Protein AF-A0AA42EA69-F1 (afdb_monomer)

Structure (mmCIF, N/CA/C/O backbone):
data_AF-A0AA42EA69-F1
#
_entry.id   AF-A0AA42EA69-F1
#
loop_
_atom_site.group_PDB
_atom_site.id
_atom_site.type_symbol
_atom_site.label_atom_id
_atom_site.label_alt_id
_atom_site.label_comp_id
_atom_site.label_asym_id
_atom_site.label_entity_id
_atom_site.label_seq_id
_atom_site.pdbx_PDB_ins_co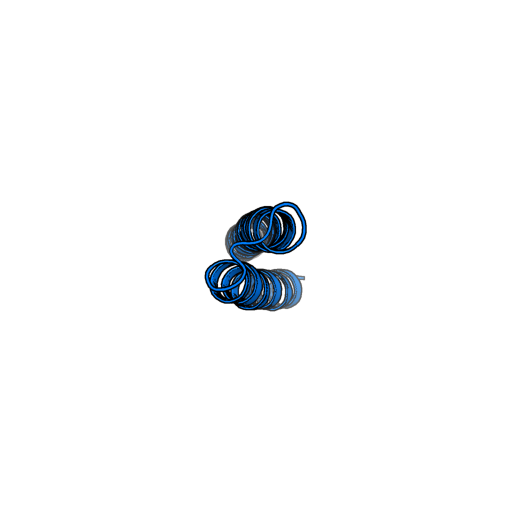de
_atom_site.Cartn_x
_atom_site.Cartn_y
_atom_site.Cartn_z
_atom_site.occupancy
_atom_site.B_iso_or_equiv
_atom_site.auth_seq_id
_atom_site.auth_comp_id
_atom_site.auth_asym_id
_atom_site.auth_atom_id
_atom_site.pdbx_PDB_model_num
ATOM 1 N N . MET A 1 1 ? -10.359 5.109 9.481 1.00 91.94 1 MET A N 1
ATOM 2 C CA . MET A 1 1 ? -8.898 5.349 9.459 1.00 91.94 1 MET A CA 1
ATOM 3 C C . MET A 1 1 ? -8.089 4.102 9.126 1.00 91.94 1 MET A C 1
ATOM 5 O O . MET A 1 1 ? -7.397 4.151 8.126 1.00 91.94 1 MET A O 1
ATOM 9 N N . VAL A 1 2 ? -8.205 2.985 9.862 1.00 95.06 2 VAL A N 1
ATOM 10 C CA . VAL A 1 2 ? -7.437 1.742 9.586 1.00 95.06 2 VAL A CA 1
ATOM 11 C C . VAL A 1 2 ? -7.515 1.304 8.117 1.00 95.06 2 VAL A C 1
ATOM 13 O O . VAL A 1 2 ? -6.485 1.138 7.474 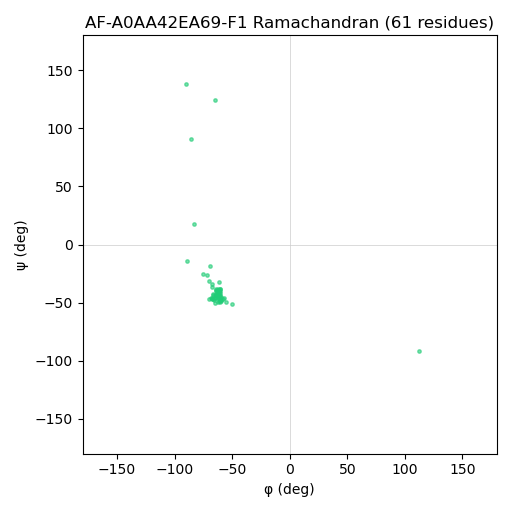1.00 95.06 2 VAL A O 1
ATOM 16 N N . VAL A 1 3 ? -8.732 1.199 7.566 1.00 96.19 3 VAL A N 1
ATOM 17 C CA . VAL A 1 3 ? -8.950 0.798 6.162 1.00 96.19 3 VAL A CA 1
ATOM 18 C C . VAL A 1 3 ? -8.286 1.767 5.181 1.00 96.19 3 VAL A C 1
ATOM 20 O O . VAL A 1 3 ? -7.706 1.319 4.203 1.00 96.19 3 VAL A O 1
ATOM 23 N N . VAL A 1 4 ? -8.310 3.072 5.473 1.00 97.12 4 VAL A N 1
ATOM 24 C CA . VAL A 1 4 ? -7.701 4.108 4.623 1.00 97.12 4 VAL A CA 1
ATOM 25 C C . VAL A 1 4 ? -6.180 3.976 4.607 1.00 97.12 4 VAL A C 1
ATOM 27 O O . VAL A 1 4 ? -5.587 3.999 3.535 1.00 97.12 4 VAL A O 1
ATOM 30 N N . LEU A 1 5 ? -5.542 3.799 5.771 1.00 96.75 5 LEU A N 1
ATOM 31 C CA . LEU A 1 5 ? -4.091 3.589 5.833 1.00 96.75 5 LEU A CA 1
ATOM 32 C C . LEU A 1 5 ? -3.675 2.328 5.067 1.00 96.75 5 LEU A C 1
ATOM 34 O O . LEU A 1 5 ? -2.715 2.373 4.303 1.00 96.75 5 LEU A O 1
ATOM 38 N N . LEU A 1 6 ? -4.419 1.231 5.230 1.00 97.38 6 LEU 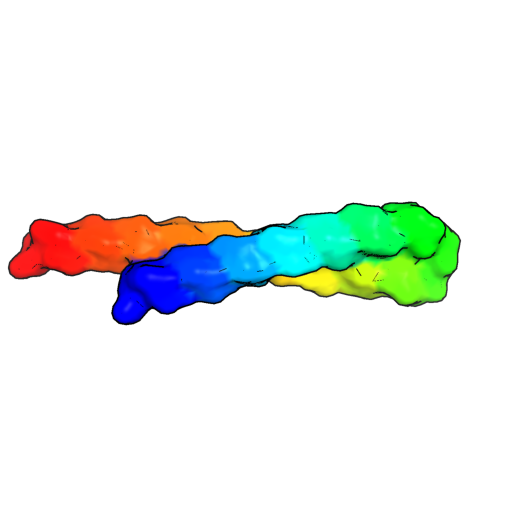A N 1
ATOM 39 C CA . LEU A 1 6 ? -4.130 -0.021 4.537 1.00 97.38 6 LEU A CA 1
ATOM 40 C C . LEU A 1 6 ? -4.309 0.118 3.020 1.00 97.38 6 LEU A C 1
ATOM 42 O O . LEU A 1 6 ? -3.439 -0.304 2.262 1.00 97.38 6 LEU A O 1
ATOM 46 N N . SER A 1 7 ? -5.410 0.730 2.571 1.00 98.06 7 SER A N 1
ATOM 47 C CA . SER A 1 7 ? -5.693 0.887 1.144 1.00 98.06 7 SER A CA 1
ATOM 48 C C . SER A 1 7 ? -4.700 1.830 0.473 1.00 98.06 7 SER A C 1
ATOM 50 O O . SER A 1 7 ? -4.158 1.484 -0.569 1.00 98.06 7 SER A O 1
ATOM 52 N N . VAL A 1 8 ? -4.423 2.992 1.075 1.00 98.25 8 VAL A N 1
ATOM 53 C CA . VAL A 1 8 ? -3.468 3.972 0.532 1.00 98.25 8 VAL A CA 1
ATOM 54 C C . VAL A 1 8 ? -2.052 3.405 0.554 1.00 98.25 8 VAL A C 1
ATOM 56 O O . VAL A 1 8 ? -1.342 3.516 -0.441 1.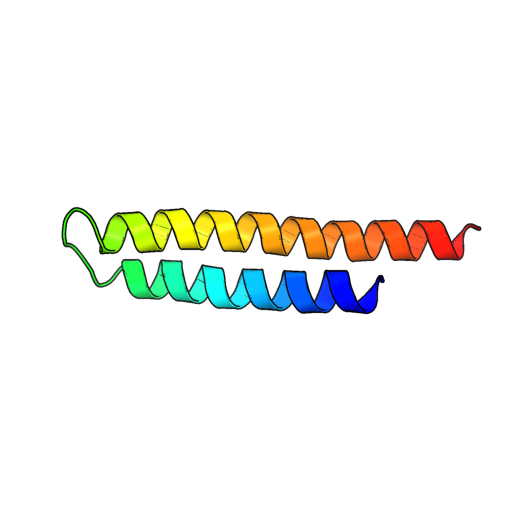00 98.25 8 VAL A O 1
ATOM 59 N N . GLY A 1 9 ? -1.660 2.747 1.648 1.00 97.62 9 GLY A N 1
ATOM 60 C CA . GLY A 1 9 ? -0.353 2.109 1.761 1.00 97.62 9 GLY A CA 1
ATOM 61 C C . GLY A 1 9 ? -0.142 1.004 0.726 1.00 97.62 9 GLY A C 1
ATOM 62 O O . GLY A 1 9 ? 0.890 0.973 0.059 1.00 97.62 9 GLY A O 1
ATOM 63 N N . GLY A 1 10 ? -1.151 0.151 0.522 1.00 98.19 10 GLY A N 1
ATOM 64 C CA . GLY A 1 10 ? -1.141 -0.872 -0.525 1.00 98.19 10 GLY A CA 1
ATOM 65 C C . GLY A 1 10 ? -1.022 -0.279 -1.929 1.00 98.19 10 GLY A C 1
ATOM 66 O O . GLY A 1 10 ? -0.202 -0.737 -2.721 1.00 98.19 10 GLY A O 1
ATOM 67 N N . LEU A 1 11 ? -1.786 0.776 -2.222 1.00 98.44 11 LEU A N 1
ATOM 68 C CA . LEU A 1 11 ? -1.749 1.458 -3.518 1.00 98.44 11 LEU A CA 1
ATOM 69 C C . LEU A 1 11 ? -0.373 2.079 -3.791 1.00 98.44 11 LEU A C 1
ATOM 71 O O . LEU A 1 11 ? 0.185 1.862 -4.863 1.00 98.44 11 LEU A O 1
ATOM 75 N N . LEU A 1 12 ? 0.207 2.781 -2.810 1.00 98.12 12 LEU A N 1
ATOM 76 C CA . LEU A 1 12 ? 1.557 3.346 -2.916 1.00 98.12 12 LEU A CA 1
ATOM 77 C C . LEU A 1 12 ? 2.620 2.265 -3.131 1.00 98.12 12 LEU A C 1
ATOM 79 O O . LEU A 1 12 ? 3.510 2.451 -3.957 1.00 98.12 12 LEU A O 1
ATOM 83 N N . ALA A 1 13 ? 2.517 1.135 -2.427 1.00 98.19 13 ALA A N 1
ATOM 84 C CA . ALA A 1 13 ? 3.456 0.031 -2.582 1.00 98.19 13 ALA A CA 1
ATOM 85 C C . ALA A 1 13 ? 3.398 -0.574 -3.993 1.00 98.19 13 ALA A C 1
ATOM 87 O O . ALA A 1 13 ? 4.434 -0.760 -4.627 1.00 98.19 13 ALA A O 1
ATOM 88 N N . VAL A 1 14 ? 2.197 -0.829 -4.517 1.00 98.44 14 VAL A N 1
ATOM 89 C CA . VAL A 1 14 ? 2.022 -1.396 -5.864 1.00 98.44 14 VAL A CA 1
ATOM 90 C C . VAL A 1 14 ? 2.476 -0.415 -6.946 1.00 98.44 14 VAL A C 1
ATOM 92 O O . VAL A 1 14 ? 3.226 -0.798 -7.842 1.00 98.44 14 VAL A O 1
ATOM 95 N N . VAL A 1 15 ? 2.069 0.854 -6.855 1.00 98.25 15 VAL A N 1
ATOM 96 C CA . VAL A 1 15 ? 2.465 1.886 -7.826 1.00 98.25 15 VAL A CA 1
ATOM 97 C C . VAL A 1 15 ? 3.973 2.124 -7.777 1.00 98.25 15 VAL A C 1
ATOM 99 O O . VAL A 1 15 ? 4.614 2.180 -8.823 1.00 98.25 15 VAL A O 1
ATOM 102 N N . GLY A 1 16 ? 4.560 2.194 -6.580 1.00 97.44 16 GLY A N 1
ATOM 103 C CA . GLY A 1 16 ? 5.999 2.362 -6.404 1.00 97.44 16 GLY A CA 1
ATOM 104 C C . GLY A 1 16 ? 6.805 1.206 -7.001 1.00 97.44 16 GLY A C 1
ATOM 105 O O . GLY A 1 16 ? 7.780 1.450 -7.710 1.00 97.44 16 GLY A O 1
ATOM 106 N N . LEU A 1 17 ? 6.367 -0.044 -6.801 1.00 98.06 17 LEU A N 1
ATOM 107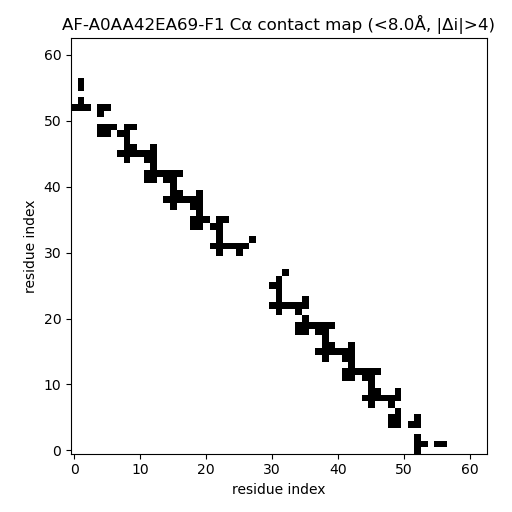 C CA . LEU A 1 17 ? 6.975 -1.213 -7.449 1.00 98.06 17 LEU A CA 1
ATOM 108 C C . LEU A 1 17 ? 6.870 -1.126 -8.977 1.00 98.06 17 LEU A C 1
ATOM 110 O O . LEU A 1 17 ? 7.833 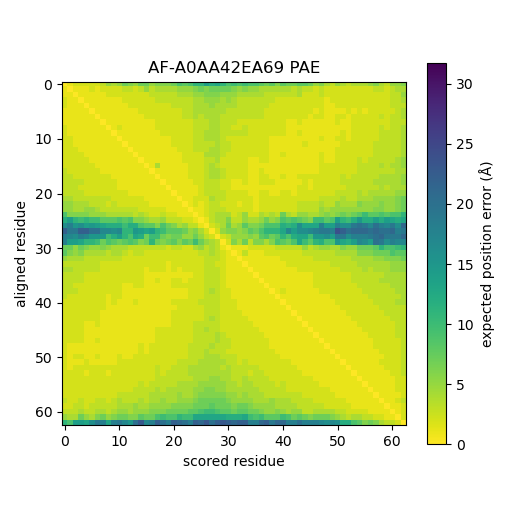-1.450 -9.671 1.00 98.06 17 LEU A O 1
ATOM 114 N N . GLY A 1 18 ? 5.739 -0.640 -9.495 1.00 97.38 18 GLY A N 1
ATOM 115 C CA . GLY A 1 18 ? 5.555 -0.353 -10.917 1.00 97.38 18 GLY A CA 1
ATOM 116 C C . GLY A 1 18 ? 6.554 0.679 -11.448 1.00 97.38 18 GLY A C 1
ATOM 117 O O . GLY A 1 18 ? 7.174 0.439 -12.480 1.00 97.38 18 GLY A O 1
ATOM 118 N N . CYS A 1 19 ? 6.777 1.781 -10.725 1.00 96.44 19 CYS A N 1
ATOM 119 C CA . CYS A 1 19 ? 7.772 2.795 -11.089 1.00 96.44 19 CYS A CA 1
ATOM 120 C C . CYS A 1 19 ? 9.198 2.233 -11.099 1.00 96.44 19 CYS A C 1
ATOM 122 O O . CYS A 1 19 ? 9.941 2.486 -12.042 1.00 96.44 19 CYS A O 1
ATOM 124 N N . VAL A 1 20 ? 9.575 1.431 -10.097 1.00 96.56 20 VAL A N 1
ATOM 125 C CA . VAL A 1 20 ? 10.896 0.781 -10.072 1.00 96.56 20 VAL A CA 1
ATOM 126 C C . VAL A 1 20 ? 11.047 -0.160 -11.264 1.00 96.56 20 VAL A C 1
ATOM 128 O O . VAL A 1 20 ? 12.024 -0.058 -12.001 1.00 96.56 20 VAL A O 1
ATOM 131 N N . ALA A 1 21 ? 10.066 -1.036 -11.494 1.00 95.88 21 ALA A N 1
ATOM 132 C CA . ALA A 1 21 ? 10.097 -1.988 -12.600 1.00 95.88 21 ALA A CA 1
ATOM 133 C C . ALA A 1 21 ? 10.159 -1.291 -13.967 1.00 95.88 21 ALA A C 1
ATOM 135 O O . ALA A 1 21 ? 10.899 -1.731 -14.843 1.00 95.88 21 ALA A O 1
ATOM 136 N N . TYR A 1 22 ? 9.421 -0.190 -14.136 1.00 94.56 22 TYR A N 1
ATOM 137 C CA . TYR A 1 22 ? 9.427 0.602 -15.363 1.00 94.56 22 TYR A CA 1
ATOM 138 C C . TYR A 1 22 ? 10.689 1.459 -15.510 1.00 94.56 22 TYR A C 1
ATOM 140 O O . TYR A 1 22 ? 11.083 1.753 -16.628 1.00 94.56 22 TYR A O 1
ATOM 148 N N . GLY A 1 23 ? 11.367 1.824 -14.420 1.00 93.62 23 GLY A N 1
ATOM 149 C CA . GLY A 1 23 ? 12.644 2.535 -14.478 1.00 93.62 23 GLY A CA 1
ATOM 150 C C . GLY A 1 23 ? 13.802 1.669 -14.987 1.00 93.62 23 GLY A C 1
ATOM 151 O O . GLY A 1 23 ? 14.676 2.184 -15.672 1.00 93.62 23 GLY A O 1
ATOM 152 N N . ILE A 1 24 ? 13.780 0.353 -14.735 1.00 92.69 24 ILE A N 1
ATOM 153 C CA . ILE A 1 24 ? 14.821 -0.601 -15.177 1.00 92.69 24 ILE A CA 1
ATOM 154 C C . ILE A 1 24 ? 15.083 -0.575 -16.698 1.00 92.69 24 ILE A C 1
ATOM 156 O O . ILE A 1 24 ? 16.251 -0.511 -17.083 1.00 92.69 24 ILE A O 1
ATOM 160 N N . PRO A 1 25 ? 14.074 -0.636 -17.593 1.00 92.00 25 PRO A N 1
ATOM 161 C CA . PRO A 1 25 ? 14.317 -0.569 -19.035 1.00 92.00 25 PRO A CA 1
ATOM 162 C C . PRO A 1 25 ? 14.801 0.808 -19.518 1.00 92.00 25 PRO A C 1
ATOM 164 O O . PRO A 1 25 ? 15.375 0.892 -20.604 1.00 92.00 25 PRO A O 1
ATOM 167 N N . TYR A 1 26 ? 14.607 1.879 -18.740 1.00 88.25 26 TYR A N 1
ATOM 168 C CA . TYR A 1 26 ? 15.112 3.213 -19.070 1.00 88.25 26 TYR A CA 1
ATOM 169 C C . TYR A 1 26 ? 16.550 3.371 -18.580 1.00 88.25 26 TYR A C 1
ATOM 171 O O . TYR A 1 26 ? 16.810 3.840 -17.477 1.00 88.25 26 TYR A O 1
ATOM 179 N N . ASN A 1 27 ? 17.502 3.033 -19.445 1.00 75.38 27 ASN A N 1
ATOM 180 C CA . ASN A 1 27 ? 18.937 3.138 -19.160 1.00 75.38 27 ASN A CA 1
ATOM 181 C C . ASN A 1 27 ? 19.508 4.556 -19.392 1.00 75.38 27 ASN A C 1
ATOM 183 O O . ASN A 1 27 ? 20.712 4.742 -19.566 1.00 75.38 27 ASN A O 1
ATOM 187 N N . GLU A 1 28 ? 18.632 5.559 -19.453 1.00 78.06 28 GLU A N 1
ATOM 188 C CA . GLU A 1 28 ? 18.985 6.960 -19.667 1.00 78.06 28 GLU A CA 1
ATOM 189 C C . GLU A 1 28 ? 19.236 7.664 -18.330 1.00 78.06 28 GLU A C 1
ATOM 191 O O . GLU A 1 28 ? 18.485 7.504 -17.361 1.00 78.06 28 GLU A O 1
ATOM 196 N N . PHE A 1 29 ? 20.284 8.489 -18.287 1.00 74.44 29 PHE A N 1
ATOM 197 C CA . PHE A 1 29 ? 20.588 9.315 -17.123 1.00 74.44 29 PHE A CA 1
ATOM 198 C C . PHE A 1 29 ? 19.467 10.347 -16.926 1.00 74.44 29 PHE A C 1
ATOM 200 O O . PHE A 1 29 ? 19.149 11.109 -17.837 1.00 74.44 29 PHE A O 1
ATOM 207 N N . GLY A 1 30 ? 18.852 10.367 -15.743 1.00 85.69 30 GLY A N 1
ATOM 208 C CA . GLY A 1 30 ? 17.694 11.214 -15.449 1.00 85.69 30 GLY A CA 1
ATOM 209 C C . GLY A 1 30 ? 16.432 10.389 -15.232 1.00 85.69 30 GLY A C 1
ATOM 210 O O . GLY A 1 30 ? 16.182 9.974 -14.106 1.00 85.69 30 GLY A O 1
ATOM 211 N N . ILE A 1 31 ? 15.648 10.134 -16.286 1.00 90.19 31 ILE A N 1
ATOM 212 C CA . ILE A 1 31 ? 14.287 9.573 -16.160 1.00 90.19 31 ILE A CA 1
ATOM 213 C C . ILE A 1 31 ? 14.283 8.204 -15.471 1.00 90.19 31 ILE A C 1
ATOM 215 O O . ILE A 1 31 ? 13.504 8.012 -14.539 1.00 90.19 31 ILE A O 1
ATOM 219 N N . GLY A 1 32 ? 15.157 7.278 -15.882 1.00 93.06 32 GLY A N 1
ATOM 220 C CA . GLY A 1 32 ? 15.230 5.940 -15.283 1.00 93.06 32 GLY A CA 1
ATOM 221 C C . GLY A 1 32 ? 15.582 5.989 -13.797 1.00 93.06 32 GLY A C 1
ATOM 222 O O . GLY A 1 32 ? 14.868 5.424 -12.968 1.00 93.06 32 GLY A O 1
ATOM 223 N N . ASN A 1 33 ? 16.626 6.748 -13.442 1.00 93.88 33 ASN A N 1
ATOM 224 C CA . ASN A 1 33 ? 17.047 6.914 -12.048 1.00 93.88 33 ASN A CA 1
ATOM 225 C C . ASN A 1 33 ? 15.964 7.595 -11.199 1.00 93.88 33 ASN A C 1
ATOM 227 O O . ASN A 1 33 ? 15.640 7.122 -10.114 1.00 93.88 33 ASN A O 1
ATOM 231 N N . THR A 1 34 ? 15.340 8.658 -11.715 1.00 95.50 34 THR A N 1
ATOM 232 C CA . THR A 1 34 ? 14.239 9.339 -11.027 1.00 95.50 34 THR A CA 1
ATOM 233 C C . THR A 1 34 ? 13.053 8.403 -10.808 1.00 95.50 34 THR A C 1
ATOM 235 O O . THR A 1 34 ? 12.466 8.424 -9.728 1.00 95.50 34 THR A O 1
ATOM 238 N N . LEU A 1 35 ? 12.700 7.551 -11.776 1.00 95.62 35 LEU A N 1
ATOM 239 C CA . LEU A 1 35 ? 11.618 6.576 -11.605 1.00 95.62 35 LEU A CA 1
ATOM 240 C C . LEU A 1 35 ? 11.931 5.539 -10.524 1.00 95.62 35 LEU A C 1
ATOM 242 O O . LEU A 1 35 ? 11.054 5.189 -9.736 1.00 95.62 35 LEU A O 1
ATOM 246 N N . ILE A 1 36 ? 13.177 5.070 -10.462 1.00 96.19 36 ILE A N 1
ATOM 247 C CA . ILE A 1 36 ? 13.618 4.112 -9.446 1.00 96.19 36 ILE A CA 1
ATOM 248 C C . ILE A 1 36 ? 13.627 4.773 -8.059 1.00 96.19 36 ILE A C 1
ATOM 250 O O . ILE A 1 36 ? 13.080 4.215 -7.109 1.00 96.19 36 ILE A O 1
ATOM 254 N N . GLU A 1 37 ? 14.172 5.979 -7.917 1.00 96.56 37 GLU A N 1
ATOM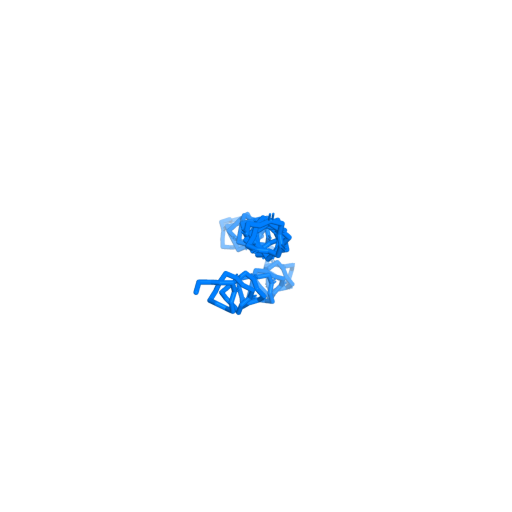 255 C CA . GLU A 1 37 ? 14.214 6.705 -6.639 1.00 96.56 37 GLU A CA 1
ATOM 256 C C . GLU A 1 37 ? 12.812 7.097 -6.141 1.00 96.56 37 GLU A C 1
ATOM 258 O O . GLU A 1 37 ? 12.439 6.843 -4.992 1.00 96.56 37 GLU A O 1
ATOM 263 N N . THR A 1 38 ? 11.973 7.665 -7.008 1.00 97.50 38 THR A N 1
ATOM 264 C CA . THR A 1 38 ? 10.582 7.996 -6.649 1.00 97.50 38 THR A CA 1
ATOM 265 C C . THR A 1 38 ? 9.736 6.741 -6.411 1.00 97.50 38 THR A C 1
ATOM 267 O O . THR A 1 38 ? 8.886 6.720 -5.522 1.00 97.50 38 THR A O 1
ATOM 270 N N . GLY A 1 39 ? 10.003 5.655 -7.139 1.00 97.44 39 GLY A N 1
ATOM 271 C CA . GLY A 1 39 ? 9.364 4.362 -6.924 1.00 97.44 39 GLY A CA 1
ATOM 272 C C . GLY A 1 39 ? 9.724 3.754 -5.569 1.00 97.44 39 GLY A C 1
ATOM 273 O O . GLY A 1 39 ? 8.839 3.403 -4.793 1.00 97.44 39 GLY A O 1
ATOM 274 N N . THR A 1 40 ? 11.013 3.680 -5.236 1.00 97.94 40 THR A N 1
ATOM 275 C CA . THR A 1 40 ? 11.496 3.135 -3.952 1.00 97.94 40 THR A CA 1
ATOM 276 C C . THR A 1 40 ? 11.005 3.936 -2.745 1.00 97.94 40 THR A C 1
ATOM 278 O O . THR A 1 40 ? 10.609 3.347 -1.733 1.00 97.94 40 THR A O 1
ATOM 281 N N . THR A 1 41 ? 10.960 5.267 -2.846 1.00 98.25 41 THR A N 1
ATOM 282 C CA . THR A 1 41 ? 10.373 6.124 -1.804 1.00 98.25 41 THR A CA 1
ATOM 283 C C . THR A 1 41 ? 8.870 5.879 -1.643 1.00 98.25 41 THR A C 1
ATOM 285 O O . THR A 1 41 ? 8.408 5.718 -0.511 1.00 98.25 41 THR A O 1
ATOM 288 N N . ALA A 1 42 ? 8.116 5.749 -2.741 1.00 98.31 42 ALA A N 1
ATOM 289 C CA . ALA A 1 42 ? 6.692 5.406 -2.698 1.00 98.31 42 ALA A CA 1
ATOM 290 C C . ALA A 1 42 ? 6.440 4.024 -2.069 1.00 98.31 42 ALA A C 1
ATOM 292 O O . ALA A 1 42 ? 5.556 3.899 -1.218 1.00 98.31 42 ALA A O 1
ATOM 293 N N . VAL A 1 43 ? 7.249 3.009 -2.408 1.00 98.56 43 VAL A N 1
ATOM 294 C CA . VAL A 1 43 ? 7.177 1.678 -1.777 1.00 98.56 43 VAL A CA 1
ATOM 295 C C . VAL A 1 43 ? 7.414 1.775 -0.276 1.00 98.56 43 VAL A C 1
ATOM 297 O O . VAL A 1 43 ? 6.620 1.257 0.507 1.00 98.56 43 VAL A O 1
ATOM 300 N N . SER A 1 44 ? 8.471 2.475 0.134 1.00 98.44 44 SER A N 1
ATOM 301 C CA . SER A 1 44 ? 8.832 2.624 1.546 1.00 98.44 44 SER A CA 1
ATOM 302 C C . SER A 1 44 ? 7.718 3.308 2.344 1.00 98.44 44 SER A C 1
ATOM 304 O O . SER A 1 44 ? 7.299 2.804 3.386 1.00 98.44 44 SER A O 1
ATOM 306 N N . ALA A 1 45 ? 7.172 4.413 1.827 1.00 98.25 45 ALA A N 1
ATOM 307 C CA . ALA A 1 45 ? 6.044 5.107 2.442 1.00 98.25 45 ALA A CA 1
ATOM 308 C C . ALA A 1 45 ? 4.779 4.232 2.490 1.00 98.25 45 ALA A C 1
ATOM 310 O O . ALA A 1 45 ? 4.082 4.205 3.506 1.00 98.25 45 ALA A O 1
ATOM 311 N N . GLY A 1 46 ? 4.502 3.476 1.424 1.00 98.25 46 GLY A N 1
ATOM 312 C CA . GLY A 1 46 ? 3.373 2.553 1.361 1.00 98.25 46 GLY A CA 1
ATOM 313 C C . GLY A 1 46 ? 3.444 1.461 2.430 1.00 98.25 46 GLY A C 1
ATOM 314 O O . GLY A 1 46 ? 2.483 1.252 3.172 1.00 98.25 46 GLY A O 1
ATOM 315 N N . LEU A 1 47 ? 4.607 0.821 2.576 1.00 98.31 47 LEU A N 1
ATOM 316 C CA . LEU A 1 47 ? 4.848 -0.195 3.604 1.00 98.31 47 LEU A CA 1
ATOM 317 C C . LEU A 1 47 ? 4.722 0.373 5.025 1.00 98.31 47 LEU A C 1
ATOM 319 O O . LEU A 1 47 ? 4.139 -0.282 5.891 1.00 98.31 47 LEU A O 1
ATOM 323 N N . LEU A 1 48 ? 5.190 1.603 5.263 1.00 98.44 48 LEU A N 1
ATOM 324 C CA . LEU A 1 48 ? 5.004 2.287 6.547 1.00 98.44 48 LEU A CA 1
ATOM 325 C C . LEU A 1 48 ? 3.521 2.517 6.866 1.00 98.44 48 LEU A C 1
ATOM 327 O O . LEU A 1 48 ? 3.090 2.254 7.988 1.00 98.44 48 LEU A O 1
ATOM 331 N N . LEU A 1 49 ? 2.716 2.956 5.893 1.00 98.38 49 LEU A N 1
ATOM 332 C CA . LEU A 1 49 ? 1.272 3.133 6.084 1.00 98.38 49 LEU A CA 1
ATOM 333 C C . LEU A 1 49 ? 0.561 1.806 6.370 1.00 98.38 49 LEU A C 1
ATOM 335 O O . LEU A 1 49 ? -0.312 1.754 7.239 1.00 98.38 49 LEU A O 1
ATOM 339 N N . ILE A 1 50 ? 0.962 0.726 5.694 1.00 98.31 50 ILE A N 1
ATOM 340 C CA . ILE A 1 50 ? 0.455 -0.621 5.976 1.00 98.31 50 ILE A CA 1
ATOM 341 C C . ILE A 1 50 ? 0.791 -1.012 7.419 1.00 98.31 50 ILE A C 1
ATOM 343 O O . ILE A 1 50 ? -0.112 -1.395 8.162 1.00 98.31 50 ILE A O 1
ATOM 347 N N . ALA A 1 51 ? 2.042 -0.859 7.857 1.00 98.25 51 ALA A N 1
ATOM 348 C CA . ALA A 1 51 ? 2.445 -1.168 9.230 1.00 98.25 51 ALA A CA 1
ATOM 349 C C . ALA A 1 51 ? 1.647 -0.353 10.264 1.00 98.25 51 ALA A C 1
ATOM 351 O O . ALA A 1 51 ? 1.088 -0.915 11.207 1.00 98.25 51 ALA A O 1
ATOM 352 N N . LEU A 1 52 ? 1.501 0.958 10.046 1.00 98.12 52 LEU A N 1
ATOM 353 C CA . LEU A 1 52 ? 0.704 1.835 10.909 1.00 98.12 52 LEU A CA 1
ATOM 354 C C . LEU A 1 52 ? -0.776 1.441 10.947 1.00 98.12 52 LEU A C 1
ATOM 356 O O . LEU A 1 52 ? -1.418 1.595 11.985 1.00 98.12 52 LEU A O 1
ATOM 360 N N .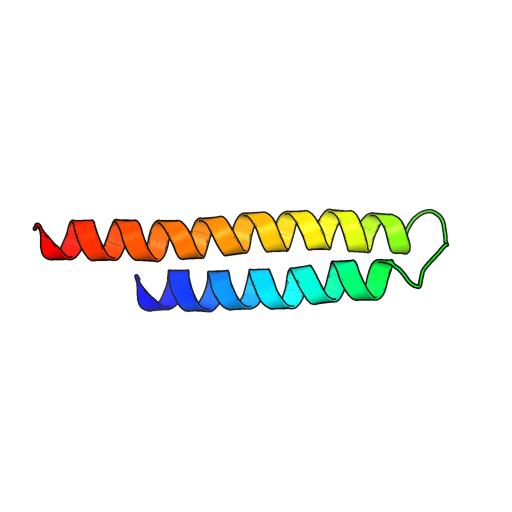 SER A 1 53 ? -1.327 0.905 9.854 1.00 97.56 53 SER A N 1
ATOM 361 C CA . SER A 1 53 ? -2.705 0.407 9.840 1.00 97.56 53 SER A CA 1
ATOM 362 C C . SER A 1 53 ? -2.906 -0.749 10.828 1.00 97.56 53 SER A C 1
ATOM 364 O O . SER A 1 53 ? -3.913 -0.773 11.537 1.00 97.56 53 SER A O 1
ATOM 366 N N . PHE A 1 54 ? -1.928 -1.657 10.938 1.00 97.62 54 PHE A N 1
ATOM 367 C CA . PHE A 1 54 ? -1.958 -2.764 11.893 1.00 97.62 54 PHE A CA 1
ATOM 368 C C . PHE A 1 54 ? -1.792 -2.273 13.329 1.00 97.62 54 PHE A C 1
ATOM 370 O O . PHE A 1 54 ? -2.609 -2.626 14.177 1.00 97.62 54 PHE A O 1
ATOM 377 N N . VAL A 1 55 ? -0.818 -1.390 13.576 1.00 97.69 55 VAL A N 1
ATOM 378 C CA . VAL A 1 55 ? -0.597 -0.786 14.902 1.00 97.69 55 VAL A CA 1
ATOM 379 C C . VAL A 1 55 ? -1.853 -0.060 15.389 1.00 97.69 55 VAL A C 1
ATOM 381 O O . VAL A 1 55 ? -2.292 -0.254 16.520 1.00 97.69 55 VAL A O 1
ATOM 384 N N . LEU A 1 56 ? -2.487 0.740 14.526 1.00 97.00 56 LEU A N 1
ATOM 385 C CA . LEU A 1 56 ? -3.717 1.449 14.872 1.00 97.00 56 LEU A CA 1
ATOM 386 C C . LEU A 1 56 ? -4.868 0.480 15.170 1.00 97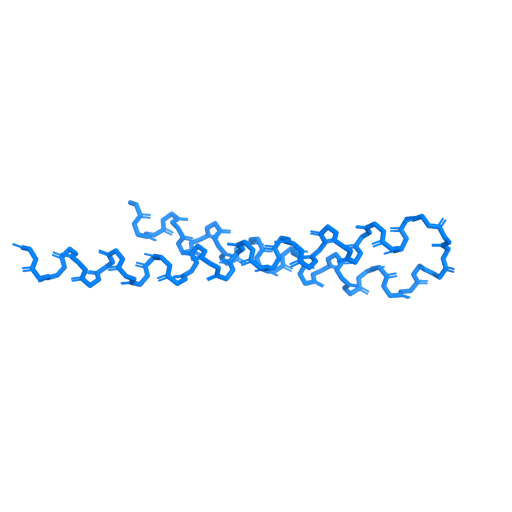.00 56 LEU A C 1
ATOM 388 O O . LEU A 1 56 ? -5.663 0.734 16.073 1.00 97.00 56 LEU A O 1
ATOM 392 N N . ARG A 1 57 ? -4.973 -0.621 14.418 1.00 96.69 57 ARG A N 1
ATOM 393 C CA . ARG A 1 57 ? -6.006 -1.639 14.636 1.00 96.69 57 ARG A CA 1
ATOM 394 C C . ARG A 1 57 ? -5.851 -2.313 15.998 1.00 96.69 57 ARG A C 1
ATOM 396 O O . ARG A 1 57 ? -6.853 -2.493 16.681 1.00 96.69 57 ARG A O 1
ATOM 403 N N . GLU A 1 58 ? -4.627 -2.653 16.393 1.00 96.69 58 GLU A N 1
ATOM 404 C CA . GLU A 1 58 ? -4.351 -3.227 17.715 1.00 96.69 58 GLU A CA 1
ATOM 405 C C . GLU A 1 58 ? -4.614 -2.223 18.839 1.00 96.69 58 GLU A C 1
ATOM 407 O O . GLU A 1 58 ? -5.271 -2.562 19.819 1.00 96.69 58 GLU A O 1
ATOM 412 N N . LEU A 1 59 ? -4.198 -0.965 18.668 1.00 96.69 59 LEU A N 1
ATOM 413 C CA . LEU A 1 59 ? -4.447 0.084 19.657 1.00 96.69 59 LEU A CA 1
ATOM 414 C C . LEU A 1 59 ? -5.946 0.325 19.888 1.00 96.69 59 LEU A C 1
ATOM 416 O O . LEU A 1 59 ? -6.364 0.555 21.018 1.00 96.69 59 LEU A O 1
ATOM 420 N N . ILE A 1 60 ? -6.757 0.263 18.826 1.00 95.44 60 ILE A N 1
ATOM 421 C CA . ILE A 1 60 ? -8.221 0.353 18.930 1.00 95.44 60 ILE A CA 1
ATOM 422 C C . ILE A 1 60 ? -8.799 -0.877 19.637 1.00 95.44 60 ILE A C 1
ATOM 424 O O . ILE A 1 60 ? -9.761 -0.731 20.374 1.00 95.44 60 ILE A O 1
ATOM 428 N N . ALA A 1 61 ? -8.241 -2.070 19.422 1.00 94.25 61 ALA A N 1
ATOM 429 C CA . ALA A 1 61 ? -8.751 -3.300 20.028 1.00 94.25 61 ALA A CA 1
ATOM 430 C C . ALA A 1 61 ? -8.477 -3.400 21.540 1.00 94.25 61 ALA A C 1
ATOM 432 O O . ALA A 1 61 ? -9.200 -4.102 22.241 1.00 94.25 61 ALA A O 1
ATOM 433 N N . ILE A 1 62 ? -7.427 -2.732 22.031 1.00 95.06 62 ILE A N 1
ATOM 434 C CA . ILE A 1 62 ? -7.043 -2.719 23.455 1.00 95.06 62 ILE A CA 1
ATOM 435 C C . ILE A 1 62 ? -7.740 -1.577 24.223 1.00 95.06 62 ILE A C 1
ATOM 437 O O . ILE A 1 62 ? -7.739 -1.572 25.454 1.00 95.06 62 ILE A O 1
ATOM 441 N N . ARG A 1 63 ? -8.331 -0.610 23.513 1.00 72.06 63 ARG A N 1
ATOM 442 C CA . ARG A 1 63 ? -9.074 0.511 24.097 1.00 72.06 63 ARG A CA 1
ATOM 443 C C . ARG A 1 63 ? -10.546 0.175 24.302 1.00 72.06 63 ARG A C 1
ATOM 445 O O . ARG A 1 63 ? -11.051 0.544 25.384 1.00 72.06 63 ARG A O 1
#

Nearest PDB structures (foldseek):
  7a0g-assembly1_GGG  TM=4.450E-01  e=5.314E-01  Serratia marcescens
  7a0g-assembly1_EEE  TM=4.512E-01  e=5.314E-01  Serratia marcescens
  6tz4-assembly1_JB  TM=5.626E-01  e=1.753E+00  Homo sapiens
  6grj-assembly1_E  TM=4.359E-01  e=1.281E+00  Aeromonas hydrophila
  6tz5-assembly1_AA  TM=5.844E-01  e=4.500E+00  Homo sapiens

Sequence (63 aa):
MVVVLLSVGGLLAVVGLGCVAYGIPYNEFGIGNTLIETGTTAVSAGLLLIALSFVLRELIAIR

Radius of gyration: 14.79 Å; Cα contacts (8 Å, |Δi|>4): 76; chains: 1; bounding box: 30×14×44 Å

pLDDT: mean 95.0, std 5.82, range [72.06, 98.56]

Mean predicted aligned error: 3.32 Å

Solvent-accessible surface area (backbone atoms only — not comparable to full-atom values): 3051 Å² total; per-residue (Å²): 106,48,68,56,32,35,52,52,10,50,50,31,30,54,52,11,51,47,31,31,62,61,13,64,82,39,85,48,91,56,68,14,56,51,28,31,53,56,7,53,52,32,26,53,54,7,51,51,30,34,53,49,19,52,54,51,48,52,56,60,73,76,104

Secondary structure (DSSP, 8-state):
-HHHHHHHHHHHHHHHHHHHHHHTT--STTHHHHHHHHHHHHHHHHHHHHHHHHHHHHHHHH-

Foldseek 3Di:
DLVVLLVQLVVLLVVLVVLQVVLVVVPDPPSSVVSNVSSVVSNVSSVVSNVVSVVVVVVVVVD